Protein AF-A0AA39C612-F1 (afdb_monomer)

InterPro domains:
  IPR002673 Large ribosomal subunit protein eL29 [PF01779] (3-42)
  IPR002673 Large ribosomal subunit protein eL29 [PTHR12884] (1-55)

Mean predicted aligned error: 6.71 Å

Radius of gyration: 29.31 Å; Cα contacts (8 Å, |Δi|>4): 3; chains: 1; bounding box: 61×43×71 Å

Nearest PDB structures (foldseek):
  7qiz-assembly1_d  TM=9.202E-01  e=2.647E-04  Solanum lycopersicum
  9cai-assembly1_Cb  TM=8.644E-01  e=3.890E-04  Caenorhabditis elegans
  6xu7-assembly1_Cb  TM=8.309E-01  e=3.890E-04  Drosophila melanogaster
  5umd-assembly1_4  TM=6.208E-01  e=1.430E-04  Plasmodium falciparum 3D7
  8btr-assembly1_Lc  TM=7.983E-01  e=3.916E-03  Giardia lamblia ATCC 50803

Structure (mmCIF, N/CA/C/O backbone):
data_AF-A0AA39C612-F1
#
_entry.id   AF-A0AA39C612-F1
#
loop_
_atom_site.group_PDB
_atom_site.id
_atom_site.type_symbol
_atom_site.label_atom_id
_atom_site.label_alt_id
_atom_site.label_comp_id
_atom_site.label_asym_id
_atom_site.label_entity_id
_atom_site.label_seq_id
_atom_site.pdbx_PDB_ins_code
_atom_site.Cartn_x
_atom_site.Cartn_y
_atom_site.Cartn_z
_atom_site.occupancy
_atom_site.B_iso_or_equiv
_atom_site.auth_seq_id
_atom_site.auth_comp_id
_atom_site.auth_asym_id
_atom_site.auth_atom_id
_atom_site.pdbx_PDB_model_num
ATOM 1 N N . MET A 1 1 ? 39.779 -28.531 -33.648 1.00 76.69 1 MET A N 1
ATOM 2 C CA . MET A 1 1 ? 38.542 -28.131 -32.941 1.00 76.69 1 MET A CA 1
ATOM 3 C C . MET A 1 1 ? 38.517 -26.612 -32.849 1.00 76.69 1 MET A C 1
ATOM 5 O O . MET A 1 1 ? 39.378 -26.043 -32.188 1.00 76.69 1 MET A O 1
ATOM 9 N N . ALA A 1 2 ? 37.639 -25.944 -33.599 1.00 82.88 2 ALA A N 1
ATOM 10 C CA . ALA A 1 2 ? 37.608 -24.482 -33.640 1.00 82.88 2 ALA A CA 1
ATOM 11 C C . ALA A 1 2 ? 36.807 -23.936 -32.448 1.00 82.88 2 ALA A C 1
ATOM 13 O O . ALA A 1 2 ? 35.707 -24.409 -32.171 1.00 82.88 2 ALA A O 1
ATOM 14 N N . LYS A 1 3 ? 37.362 -22.957 -31.727 1.00 91.25 3 LYS A N 1
ATOM 15 C CA . LYS A 1 3 ? 36.694 -22.341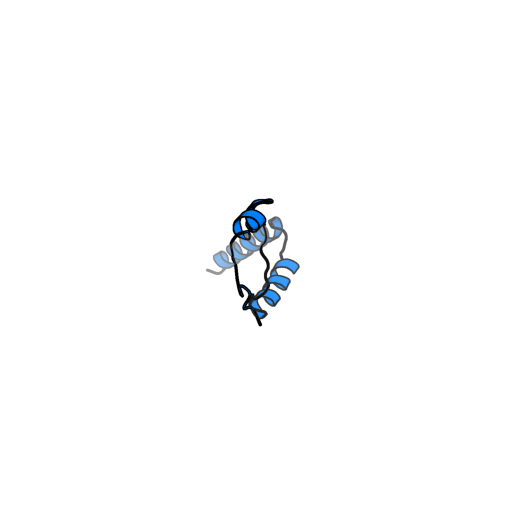 -30.573 1.00 91.25 3 LYS A CA 1
ATOM 16 C C . LYS A 1 3 ? 35.602 -21.380 -31.054 1.00 91.25 3 LYS A C 1
ATOM 18 O O . LYS A 1 3 ? 35.885 -20.477 -31.836 1.00 91.25 3 LYS A O 1
ATOM 23 N N . SER A 1 4 ? 34.377 -21.545 -30.560 1.00 93.19 4 SER A N 1
ATOM 24 C CA . SER A 1 4 ? 33.272 -20.600 -30.757 1.00 93.19 4 SER A CA 1
ATOM 25 C C . SER A 1 4 ? 33.285 -19.483 -29.706 1.00 93.19 4 SER A C 1
ATOM 27 O O . SER A 1 4 ? 33.955 -19.571 -28.678 1.00 93.19 4 SER A O 1
ATOM 29 N N . LYS A 1 5 ? 32.518 -18.412 -29.943 1.00 94.19 5 LYS A N 1
ATOM 30 C CA . LYS A 1 5 ? 32.315 -17.343 -28.956 1.00 94.19 5 LYS A CA 1
ATOM 31 C C . LYS A 1 5 ? 31.357 -17.812 -27.855 1.00 94.19 5 LYS A C 1
ATOM 33 O O . LYS A 1 5 ? 30.236 -18.206 -28.150 1.00 94.19 5 LYS A O 1
ATOM 38 N N . A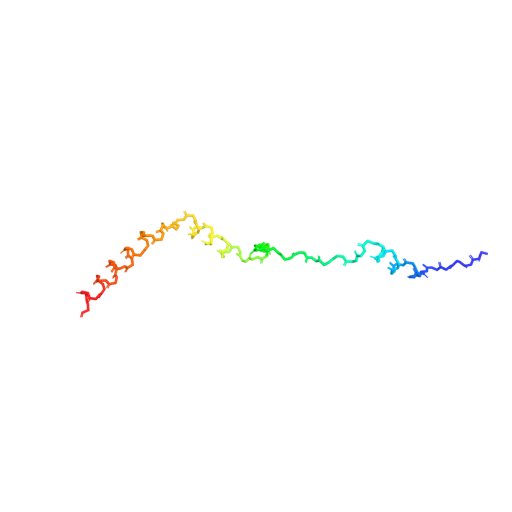SN A 1 6 ? 31.778 -17.700 -26.596 1.00 93.19 6 ASN A N 1
ATOM 39 C CA . ASN A 1 6 ? 31.031 -18.238 -25.450 1.00 93.19 6 ASN A CA 1
ATOM 40 C C . ASN A 1 6 ? 29.908 -17.315 -24.929 1.00 93.19 6 ASN A C 1
ATOM 42 O O . ASN A 1 6 ? 28.995 -17.786 -24.261 1.00 93.19 6 ASN A O 1
ATOM 46 N N . HIS A 1 7 ? 29.948 -16.005 -25.209 1.00 96.25 7 HIS A N 1
ATOM 47 C CA . HIS A 1 7 ? 28.947 -15.056 -24.703 1.00 96.25 7 HIS A CA 1
ATOM 48 C C . HIS A 1 7 ? 28.799 -13.804 -25.586 1.00 96.25 7 HIS A C 1
ATOM 50 O O . HIS A 1 7 ? 29.780 -13.298 -26.138 1.00 96.25 7 HIS A O 1
ATOM 56 N N . THR A 1 8 ? 27.574 -13.271 -25.703 1.00 96.19 8 THR A N 1
ATOM 57 C CA . THR A 1 8 ? 27.300 -11.968 -26.333 1.00 96.19 8 THR A CA 1
ATOM 58 C C . THR A 1 8 ? 26.032 -11.303 -25.784 1.00 96.19 8 THR A C 1
ATOM 60 O O . THR A 1 8 ? 24.986 -11.937 -25.639 1.00 96.19 8 THR A O 1
ATOM 63 N N . ASN A 1 9 ? 26.103 -9.991 -25.547 1.00 97.12 9 ASN A N 1
ATOM 64 C CA . ASN A 1 9 ? 24.968 -9.147 -25.150 1.00 97.12 9 ASN A CA 1
ATOM 65 C C . ASN A 1 9 ? 24.409 -8.312 -26.333 1.00 97.12 9 ASN A C 1
ATOM 67 O O . ASN A 1 9 ? 23.571 -7.431 -26.163 1.00 97.12 9 ASN A O 1
ATOM 71 N N . HIS A 1 10 ? 24.851 -8.586 -27.568 1.00 97.94 10 HIS A N 1
ATOM 72 C CA . HIS A 1 10 ? 24.649 -7.691 -28.719 1.00 97.94 10 HIS A CA 1
ATOM 73 C C . HIS A 1 10 ? 23.177 -7.348 -29.037 1.00 97.94 10 HIS A C 1
ATOM 75 O O . HIS A 1 10 ? 22.875 -6.241 -29.473 1.00 97.94 10 HIS A O 1
ATOM 81 N N . ASN A 1 11 ? 22.240 -8.275 -28.815 1.00 97.25 11 ASN A N 1
ATOM 82 C CA . ASN A 1 11 ? 20.823 -8.081 -29.151 1.00 97.25 11 ASN A CA 1
ATOM 83 C C . ASN A 1 11 ? 19.895 -8.012 -27.923 1.00 97.25 11 ASN A C 1
ATOM 85 O O . ASN A 1 11 ? 18.679 -7.931 -28.091 1.00 97.25 11 ASN A O 1
ATOM 89 N N . GLN A 1 12 ? 20.408 -8.069 -26.687 1.00 97.44 12 GLN A N 1
ATOM 90 C CA . GLN A 1 12 ? 19.508 -8.126 -25.523 1.00 97.44 12 GLN A CA 1
ATOM 91 C C . GLN A 1 12 ? 18.803 -6.790 -25.293 1.00 97.44 12 GLN A C 1
ATOM 93 O O . GLN A 1 12 ? 17.589 -6.782 -25.107 1.00 97.44 12 GLN A O 1
ATOM 98 N N . SER A 1 13 ? 19.527 -5.670 -25.409 1.00 97.31 13 SER A N 1
ATOM 99 C CA . SER A 1 13 ? 18.941 -4.327 -25.296 1.00 97.31 13 SER A CA 1
ATOM 100 C C . SER A 1 13 ? 17.829 -4.121 -26.333 1.00 97.31 13 SER A C 1
ATOM 102 O O . SER A 1 13 ? 16.683 -3.840 -25.983 1.00 97.31 13 SER A O 1
ATOM 104 N N . ARG A 1 14 ? 18.106 -4.409 -27.612 1.00 97.44 14 ARG A N 1
ATOM 105 C CA . ARG A 1 14 ? 17.109 -4.297 -28.687 1.00 97.44 14 ARG A CA 1
ATOM 106 C C . ARG A 1 14 ? 15.851 -5.125 -28.401 1.00 97.44 14 ARG A C 1
ATOM 108 O O . ARG A 1 14 ? 14.749 -4.622 -28.592 1.00 97.44 14 ARG A O 1
ATOM 115 N N . LYS A 1 15 ? 15.994 -6.368 -27.920 1.00 97.19 15 LYS A N 1
ATOM 116 C CA . LYS A 1 15 ? 14.851 -7.221 -27.541 1.00 97.19 15 LYS A CA 1
ATOM 117 C C . LYS A 1 15 ? 14.062 -6.649 -26.363 1.00 97.19 15 LYS A C 1
ATOM 119 O O . LYS A 1 15 ? 12.838 -6.615 -26.437 1.00 97.19 15 LYS A O 1
ATOM 124 N N . ALA A 1 16 ? 14.743 -6.174 -25.319 1.00 97.38 16 ALA A N 1
ATOM 125 C CA . ALA A 1 16 ? 14.099 -5.586 -24.145 1.00 97.38 16 ALA A CA 1
ATOM 126 C C . ALA A 1 16 ? 13.274 -4.335 -24.502 1.00 97.38 16 ALA A C 1
ATOM 128 O O . ALA A 1 16 ? 12.206 -4.105 -23.935 1.00 97.38 16 ALA A O 1
ATOM 129 N N . HIS A 1 17 ? 13.734 -3.559 -25.487 1.00 97.62 17 HIS A N 1
ATOM 130 C CA . HIS A 1 17 ? 13.064 -2.336 -25.919 1.00 97.62 17 HIS A CA 1
ATOM 131 C C . HIS A 1 17 ? 11.994 -2.529 -27.006 1.00 97.62 17 HIS A C 1
ATOM 133 O O . HIS A 1 17 ? 11.185 -1.620 -27.164 1.00 97.62 17 HIS A O 1
ATOM 139 N N . ARG A 1 18 ? 11.891 -3.688 -27.687 1.00 97.38 18 ARG A N 1
ATOM 140 C CA . ARG A 1 18 ? 10.840 -3.920 -28.711 1.00 97.38 18 ARG A CA 1
ATOM 141 C C . ARG A 1 18 ? 9.422 -3.691 -28.177 1.00 97.38 18 ARG A C 1
ATOM 143 O O . ARG A 1 18 ? 8.625 -3.041 -28.835 1.00 97.38 18 ARG A O 1
ATOM 150 N N . ASN A 1 19 ? 9.141 -4.191 -26.973 1.00 95.75 19 ASN A N 1
ATOM 151 C CA . ASN A 1 19 ? 7.854 -4.001 -26.284 1.00 95.75 19 ASN A CA 1
ATOM 152 C C . ASN A 1 19 ? 7.945 -2.977 -25.133 1.00 95.75 19 ASN A C 1
ATOM 154 O O . ASN A 1 19 ? 6.948 -2.663 -24.473 1.00 95.75 19 ASN A O 1
ATOM 158 N N . GLY A 1 20 ? 9.150 -2.449 -24.901 1.00 97.12 20 GLY A N 1
ATOM 159 C CA . GLY A 1 20 ? 9.502 -1.583 -23.785 1.00 97.12 20 GLY A CA 1
ATOM 160 C C . GLY A 1 20 ? 9.592 -2.316 -22.442 1.00 97.12 20 GLY A C 1
ATOM 161 O O . GLY A 1 20 ? 8.772 -3.170 -22.109 1.00 97.12 20 GLY A O 1
ATOM 162 N N . ILE A 1 21 ? 10.561 -1.912 -21.622 1.00 96.88 21 ILE A N 1
ATOM 163 C CA . ILE A 1 21 ? 10.705 -2.384 -20.241 1.00 96.88 21 ILE A CA 1
ATOM 164 C C . ILE A 1 21 ? 9.618 -1.711 -19.393 1.00 96.88 21 ILE A C 1
ATOM 166 O O . ILE A 1 21 ? 9.673 -0.509 -19.127 1.00 96.88 21 ILE A O 1
ATOM 170 N N . LYS A 1 22 ? 8.588 -2.467 -19.002 1.00 96.19 22 LYS A N 1
ATOM 171 C CA . LYS A 1 22 ? 7.460 -1.934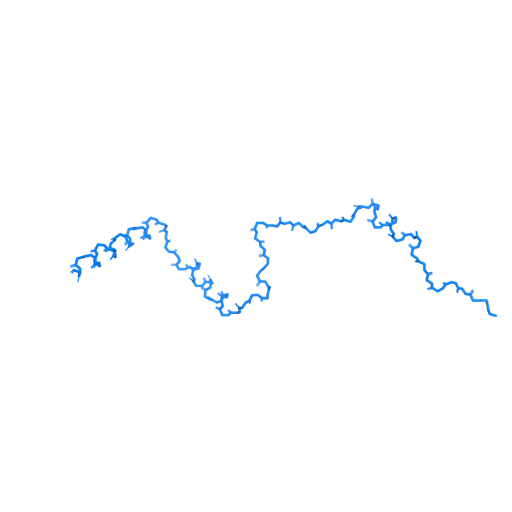 -18.226 1.00 96.19 22 LYS A CA 1
ATOM 172 C C . LYS A 1 22 ? 7.825 -1.826 -16.745 1.00 96.19 22 LYS A C 1
ATOM 174 O O . LYS A 1 22 ? 8.342 -2.769 -16.156 1.00 96.19 22 LYS A O 1
ATOM 179 N N . LYS A 1 23 ? 7.509 -0.681 -16.135 1.00 95.50 23 LYS A N 1
ATOM 180 C CA . LYS A 1 23 ? 7.620 -0.484 -14.683 1.00 95.50 23 LYS A CA 1
ATOM 181 C C . LYS A 1 23 ? 6.465 -1.193 -13.957 1.00 95.50 23 LYS A C 1
ATOM 183 O O . LYS A 1 23 ? 5.375 -1.294 -14.532 1.00 95.50 23 LYS A O 1
ATOM 188 N N . PRO A 1 24 ? 6.658 -1.649 -12.706 1.00 95.00 24 PRO A N 1
ATOM 189 C CA . PRO A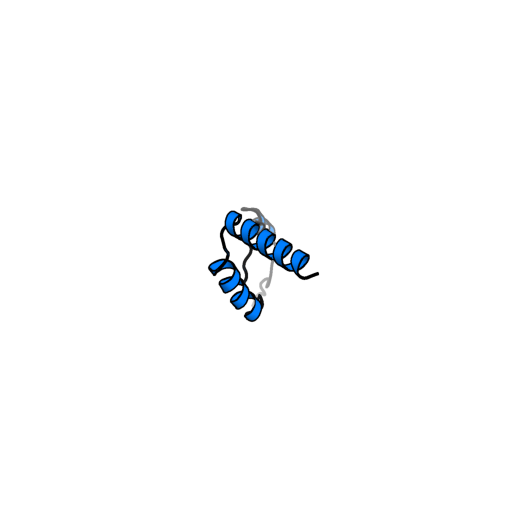 1 24 ? 5.560 -2.170 -11.900 1.00 95.00 24 PRO A CA 1
ATOM 190 C C . PRO A 1 24 ? 4.492 -1.089 -11.693 1.00 95.00 24 PRO A C 1
ATOM 192 O O . PRO A 1 24 ? 4.797 0.093 -11.519 1.00 95.00 24 PRO A O 1
ATOM 195 N N . LYS A 1 25 ? 3.224 -1.500 -11.729 1.00 94.31 25 LYS A N 1
ATOM 196 C CA . LYS A 1 25 ? 2.085 -0.603 -11.504 1.00 94.31 25 LYS A CA 1
ATOM 197 C C . LYS A 1 25 ? 1.955 -0.301 -10.010 1.00 94.31 25 LYS A C 1
ATOM 199 O O . LYS A 1 25 ? 2.081 -1.204 -9.188 1.00 94.31 25 LYS A O 1
ATOM 204 N N . ARG A 1 26 ? 1.663 0.957 -9.667 1.00 93.44 26 ARG A N 1
ATOM 205 C CA . ARG A 1 26 ? 1.276 1.348 -8.304 1.00 93.44 26 ARG A CA 1
ATOM 206 C C . ARG A 1 26 ? -0.222 1.121 -8.138 1.00 93.44 26 ARG A C 1
ATOM 208 O O . ARG A 1 26 ? -1.013 1.700 -8.880 1.00 93.44 26 ARG A O 1
ATOM 215 N N . TYR A 1 27 ? -0.602 0.281 -7.185 1.00 94.94 27 TYR A N 1
ATOM 216 C CA . TYR A 1 27 ? -2.000 0.040 -6.834 1.00 94.94 27 TYR A CA 1
ATOM 217 C C . TYR A 1 27 ? -2.374 0.851 -5.591 1.00 94.94 27 TYR A C 1
ATOM 219 O O . TYR A 1 27 ? -1.516 1.173 -4.776 1.00 94.94 27 TYR A O 1
ATOM 227 N N . ARG A 1 28 ? -3.667 1.159 -5.415 1.00 96.25 28 ARG A N 1
ATOM 228 C CA . ARG A 1 28 ? -4.169 1.837 -4.202 1.00 96.25 28 ARG A CA 1
ATOM 229 C C . ARG A 1 28 ? -3.913 1.022 -2.928 1.00 96.25 28 ARG A C 1
ATOM 231 O O . ARG A 1 28 ? -3.794 1.588 -1.845 1.00 96.25 28 ARG A O 1
ATOM 238 N N . HIS A 1 29 ? -3.868 -0.301 -3.062 1.00 94.25 29 HIS A N 1
ATOM 239 C CA . HIS A 1 29 ? -3.615 -1.235 -1.975 1.00 94.25 29 HIS A CA 1
ATOM 240 C C . HIS A 1 29 ? -2.438 -2.128 -2.356 1.00 94.25 29 HIS A C 1
ATOM 242 O O . HIS A 1 29 ? -2.493 -2.828 -3.366 1.00 94.25 29 HIS A O 1
ATOM 248 N N . GLU A 1 30 ? -1.377 -2.072 -1.558 1.00 93.12 30 GLU A N 1
ATOM 249 C CA . GLU A 1 30 ? -0.191 -2.909 -1.722 1.00 93.12 30 GLU A CA 1
ATOM 250 C C . GLU A 1 30 ? -0.376 -4.280 -1.055 1.00 93.12 30 GLU A C 1
ATOM 252 O O . GLU A 1 30 ? -1.306 -4.498 -0.272 1.00 93.12 30 GLU A O 1
ATOM 257 N N . SER A 1 31 ? 0.516 -5.217 -1.380 1.00 93.88 31 SER A N 1
ATOM 258 C CA . SER A 1 31 ? 0.541 -6.538 -0.749 1.00 93.88 31 SER A CA 1
ATOM 259 C C . SER A 1 31 ? 0.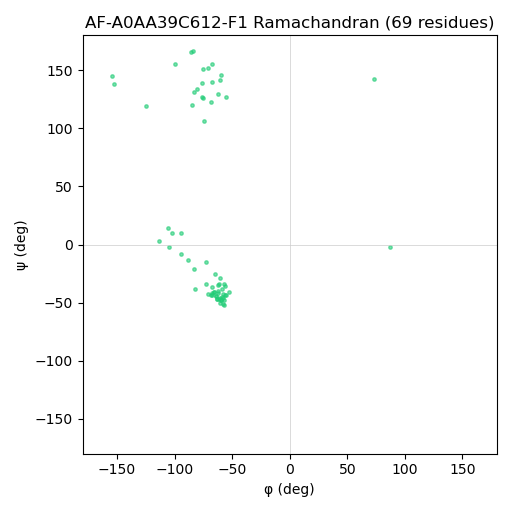939 -6.431 0.724 1.00 93.88 31 SER A C 1
ATOM 261 O O . SER A 1 31 ? 1.859 -5.699 1.070 1.00 93.88 31 SER A O 1
ATOM 263 N N . THR A 1 32 ? 0.284 -7.207 1.587 1.00 95.25 32 THR A N 1
ATOM 264 C CA . THR A 1 32 ? 0.634 -7.336 3.011 1.00 95.25 32 THR A CA 1
ATOM 265 C C . THR A 1 32 ? 1.559 -8.526 3.295 1.00 95.25 32 THR A C 1
ATOM 267 O O . THR A 1 32 ? 1.777 -8.885 4.455 1.00 95.25 32 THR A O 1
ATOM 270 N N . LEU A 1 33 ? 2.093 -9.168 2.250 1.00 95.38 33 LEU A N 1
ATOM 271 C CA . LEU A 1 33 ? 3.03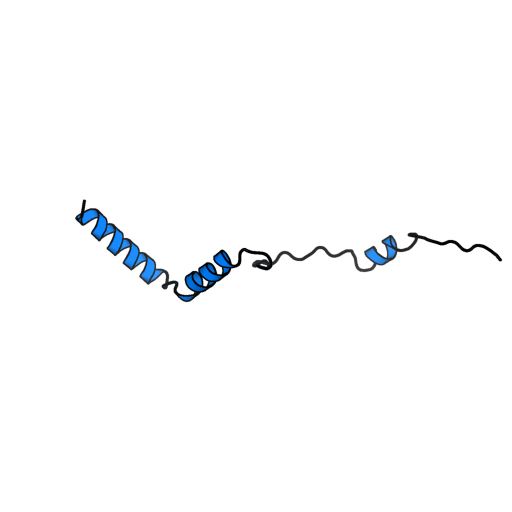0 -10.281 2.387 1.00 95.38 33 LEU A CA 1
ATOM 272 C C . LEU A 1 33 ? 4.313 -9.813 3.094 1.00 95.38 33 LEU A C 1
ATOM 274 O O . LEU A 1 33 ? 4.909 -8.816 2.702 1.00 95.38 33 LEU A O 1
ATOM 278 N N . GLY A 1 34 ? 4.730 -10.540 4.132 1.00 96.44 34 GLY A N 1
ATOM 279 C CA . GLY A 1 34 ? 5.903 -10.196 4.945 1.00 96.44 34 GLY A CA 1
ATOM 280 C C . GLY A 1 34 ? 5.623 -9.247 6.116 1.00 96.44 34 GLY A C 1
ATOM 281 O O . GLY A 1 34 ? 6.531 -8.967 6.891 1.00 96.44 34 GLY A O 1
ATOM 282 N N . MET A 1 35 ? 4.382 -8.780 6.297 1.00 97.12 35 MET A N 1
ATOM 283 C CA . MET A 1 35 ? 4.003 -8.060 7.516 1.00 97.12 35 MET A CA 1
ATOM 284 C C . MET A 1 35 ? 3.946 -9.002 8.724 1.00 97.12 35 MET A C 1
ATOM 286 O O . MET A 1 35 ? 3.626 -10.185 8.593 1.00 97.12 35 MET A O 1
ATOM 290 N N . ASP A 1 36 ? 4.188 -8.458 9.918 1.00 97.44 36 ASP A N 1
ATOM 291 C CA . ASP A 1 36 ? 4.120 -9.216 11.167 1.00 97.44 36 ASP A CA 1
ATOM 292 C C . ASP A 1 36 ? 2.753 -9.902 11.348 1.00 97.44 36 ASP A C 1
ATOM 294 O O . ASP A 1 36 ? 1.682 -9.284 11.312 1.00 97.44 36 ASP A O 1
ATOM 298 N N . SER A 1 37 ? 2.807 -11.209 11.595 1.00 97.25 37 SER A N 1
ATOM 299 C CA . SER A 1 37 ? 1.642 -12.053 11.835 1.00 97.25 37 SER A CA 1
ATOM 300 C C . SER A 1 37 ? 0.776 -11.560 13.001 1.00 97.25 37 SER A C 1
ATOM 302 O O . SER A 1 37 ? -0.457 -11.628 12.915 1.00 97.25 37 SER A O 1
ATOM 304 N N . LYS A 1 38 ? 1.373 -11.010 14.070 1.00 98.06 38 LYS A N 1
ATOM 305 C CA . LYS A 1 38 ? 0.627 -10.492 15.228 1.00 98.06 38 LYS A CA 1
ATOM 306 C C . LYS A 1 38 ? -0.165 -9.246 14.844 1.00 98.06 38 LYS A C 1
ATOM 308 O O . LYS A 1 38 ? -1.357 -9.154 15.159 1.00 98.06 38 LYS A O 1
ATOM 313 N N . PHE A 1 39 ? 0.452 -8.339 14.092 1.00 97.69 39 PHE A N 1
ATOM 314 C CA . PHE A 1 39 ? -0.238 -7.181 13.532 1.00 97.69 39 PHE A CA 1
ATOM 315 C C . PHE A 1 39 ? -1.385 -7.585 12.596 1.00 97.69 39 PHE A C 1
ATOM 317 O O . PHE A 1 39 ? -2.499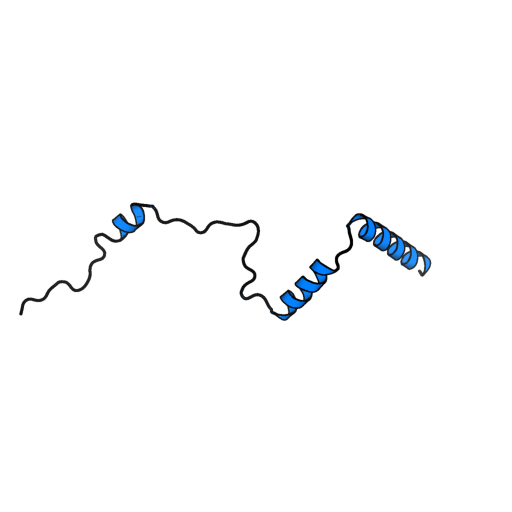 -7.076 12.743 1.00 97.69 39 PHE A O 1
ATOM 324 N N . LEU A 1 40 ? -1.163 -8.536 11.682 1.00 96.69 40 LEU A N 1
ATOM 325 C CA . LEU A 1 40 ? -2.199 -8.992 10.747 1.00 96.69 40 LEU A CA 1
ATOM 326 C C . LEU A 1 40 ? -3.400 -9.616 11.468 1.00 96.69 40 LEU A C 1
ATOM 328 O O . LEU A 1 40 ? -4.549 -9.345 11.105 1.00 96.69 40 LEU A O 1
ATOM 332 N N . ARG A 1 41 ? -3.162 -10.401 12.525 1.00 97.00 41 ARG A N 1
ATOM 333 C CA . ARG A 1 41 ? -4.234 -10.955 13.370 1.00 97.00 41 ARG A CA 1
ATOM 334 C C . ARG A 1 41 ? -5.065 -9.843 14.008 1.00 97.00 41 ARG A C 1
ATOM 336 O O . ARG A 1 41 ? -6.290 -9.877 13.904 1.00 97.00 41 ARG A O 1
ATOM 343 N N . ASN A 1 42 ? -4.421 -8.834 14.594 1.00 97.31 42 ASN A N 1
ATOM 344 C CA . ASN A 1 42 ? -5.124 -7.695 15.188 1.00 97.31 42 ASN A CA 1
ATOM 345 C C . ASN A 1 42 ? -5.890 -6.871 14.138 1.00 97.31 42 ASN A C 1
ATOM 347 O O . ASN A 1 42 ? -7.061 -6.546 14.334 1.00 97.31 42 ASN A O 1
ATOM 351 N N . GLN A 1 43 ? -5.272 -6.590 12.987 1.00 96.50 43 GLN A N 1
ATOM 352 C CA . GLN A 1 43 ? -5.898 -5.829 11.905 1.00 96.50 43 GLN A CA 1
ATOM 353 C C . GLN A 1 43 ? -7.188 -6.504 11.408 1.00 96.50 43 GLN A C 1
ATOM 355 O O . GLN A 1 43 ? -8.173 -5.813 11.129 1.00 96.50 43 GLN A O 1
ATOM 360 N N . ARG A 1 44 ? -7.211 -7.843 11.326 1.00 96.19 44 ARG A N 1
ATOM 361 C CA . ARG A 1 44 ? -8.418 -8.606 10.962 1.00 96.19 44 ARG A CA 1
ATOM 362 C C . ARG A 1 44 ? -9.563 -8.354 11.944 1.00 96.19 44 ARG A C 1
ATOM 364 O O . ARG A 1 44 ? -10.672 -8.059 11.503 1.00 96.19 44 ARG A O 1
ATOM 371 N N . PHE A 1 45 ? -9.304 -8.427 13.250 1.00 97.25 45 PHE A N 1
ATOM 372 C CA . PHE A 1 45 ? -10.330 -8.177 14.268 1.00 97.25 45 PHE A CA 1
ATOM 373 C C . PHE A 1 45 ? -10.787 -6.716 14.291 1.00 97.25 45 PHE A C 1
ATOM 375 O O . PHE A 1 45 ? -11.991 -6.462 14.332 1.00 97.25 45 PHE A O 1
ATOM 382 N N . ALA A 1 46 ? -9.853 -5.768 14.175 1.00 95.62 46 ALA A N 1
ATOM 383 C CA . ALA A 1 46 ? -10.160 -4.341 14.114 1.00 95.62 46 ALA A CA 1
ATOM 384 C C . ALA A 1 46 ? -11.099 -4.008 12.942 1.00 95.62 46 ALA A C 1
ATOM 386 O O . ALA A 1 46 ? -12.109 -3.333 13.124 1.00 95.62 46 ALA A O 1
ATOM 387 N N . LYS A 1 47 ? -10.817 -4.538 11.743 1.00 93.88 47 LYS A N 1
ATOM 388 C CA . LYS A 1 47 ? -11.684 -4.353 10.569 1.00 93.88 47 LYS A CA 1
ATOM 389 C C . LYS A 1 47 ? -13.048 -5.031 10.743 1.00 93.88 47 LYS A C 1
ATOM 391 O O . LYS A 1 47 ? -14.056 -4.438 10.375 1.00 93.88 47 LYS A O 1
ATOM 396 N N . LYS A 1 48 ? -13.089 -6.242 11.314 1.00 96.12 48 LYS A N 1
ATOM 397 C CA . LYS A 1 48 ? -14.322 -7.035 11.480 1.00 96.12 48 LYS A CA 1
ATOM 398 C C . LYS A 1 48 ? -15.333 -6.390 12.433 1.00 96.12 48 LYS A C 1
ATOM 400 O O . LYS A 1 48 ? -16.527 -6.438 12.162 1.00 96.12 48 LYS A O 1
ATOM 405 N N . HIS A 1 49 ? -14.871 -5.815 13.542 1.00 95.19 49 HIS A N 1
ATOM 406 C CA . HIS A 1 49 ? -15.743 -5.326 14.619 1.00 95.19 49 HIS A CA 1
ATOM 407 C C . HIS A 1 49 ? -15.867 -3.797 14.673 1.00 95.19 49 HIS A C 1
ATOM 409 O O . HIS A 1 49 ? -16.360 -3.244 15.658 1.00 95.19 49 HIS A O 1
ATOM 415 N N . ASN A 1 50 ? -15.442 -3.096 13.621 1.00 93.81 50 ASN A N 1
ATOM 416 C CA . ASN A 1 50 ? -15.571 -1.648 13.561 1.00 93.81 50 ASN A CA 1
ATOM 417 C C . ASN A 1 50 ? -17.042 -1.222 13.450 1.00 93.81 50 ASN A C 1
ATOM 419 O O . ASN A 1 50 ? -17.761 -1.596 12.525 1.00 93.81 50 ASN A O 1
ATOM 423 N N . LEU A 1 51 ? -17.483 -0.401 14.405 1.00 92.88 51 LEU A N 1
ATOM 424 C CA . LEU A 1 51 ? -18.808 0.214 14.384 1.00 92.88 51 LEU A CA 1
ATOM 425 C C . LEU A 1 51 ? -18.926 1.223 13.237 1.00 92.88 51 LEU A C 1
ATOM 427 O O . LEU A 1 51 ? -17.944 1.837 12.822 1.00 92.88 51 LEU A O 1
ATOM 431 N N . LYS A 1 52 ? -20.158 1.464 12.777 1.00 94.31 52 LYS A N 1
ATOM 432 C CA . LYS A 1 52 ? -20.432 2.533 11.809 1.00 94.31 52 LYS A CA 1
ATOM 433 C C . LYS A 1 52 ? -20.015 3.900 12.383 1.00 94.31 52 LYS A C 1
ATOM 435 O O . LYS A 1 52 ? -20.249 4.134 13.573 1.00 94.31 52 LYS A O 1
ATOM 440 N N . PRO A 1 53 ? -19.518 4.838 11.553 1.00 93.62 53 PRO A N 1
ATOM 441 C CA . PRO A 1 53 ? -19.003 6.129 12.023 1.00 93.62 53 PRO A CA 1
ATOM 442 C C . PRO A 1 53 ? -19.979 6.913 12.912 1.00 93.62 53 PRO A C 1
ATOM 444 O O . PRO A 1 53 ? -19.594 7.421 13.960 1.00 93.62 53 PRO A O 1
ATOM 447 N N . LYS A 1 54 ? -21.275 6.928 12.565 1.00 94.75 54 LYS A N 1
ATOM 448 C CA . LYS A 1 54 ? -22.316 7.606 13.363 1.00 94.75 54 LYS A CA 1
ATOM 449 C C . LYS A 1 54 ? -22.388 7.080 14.804 1.00 94.75 54 LYS A C 1
ATOM 451 O O . LYS A 1 54 ? -22.478 7.859 15.748 1.00 94.75 54 LYS A O 1
ATOM 456 N N . LEU A 1 55 ? -22.306 5.758 14.978 1.00 94.31 55 LEU A N 1
ATOM 457 C CA . LEU A 1 55 ? -22.328 5.120 16.297 1.00 94.31 55 LEU A CA 1
ATOM 458 C C . LEU A 1 55 ? -21.019 5.346 17.061 1.00 94.31 55 LEU A C 1
ATOM 460 O O . LEU A 1 55 ? -21.047 5.474 18.282 1.00 94.31 55 LEU A O 1
ATOM 464 N N . GLN A 1 56 ? -19.884 5.408 16.358 1.00 92.44 56 GLN A N 1
ATOM 465 C CA . GLN A 1 56 ? -18.592 5.721 16.973 1.00 92.44 56 GLN A CA 1
ATOM 466 C C . GLN A 1 56 ? -18.587 7.130 17.569 1.00 92.44 56 GLN A C 1
ATOM 468 O O . GLN A 1 56 ? -18.204 7.285 18.725 1.00 92.44 56 GLN A O 1
ATOM 473 N N . ILE A 1 57 ? -19.064 8.126 16.815 1.00 95.25 57 ILE A N 1
ATOM 474 C CA . ILE A 1 57 ? -19.135 9.523 17.269 1.00 95.25 57 ILE A CA 1
ATOM 475 C C . ILE A 1 57 ? -20.045 9.639 18.493 1.00 95.25 57 ILE A C 1
ATOM 477 O O . ILE A 1 57 ? -19.636 10.217 19.498 1.00 95.25 57 ILE A O 1
ATOM 481 N N . LYS A 1 58 ? -21.234 9.017 18.450 1.00 95.62 58 LYS A N 1
ATOM 482 C CA . LYS A 1 58 ? -22.168 9.013 19.584 1.00 95.62 58 LYS A CA 1
ATOM 483 C C . LYS A 1 58 ? -21.522 8.426 20.845 1.00 95.62 58 LYS A C 1
ATOM 485 O O . LYS A 1 58 ? -21.466 9.095 21.871 1.00 95.62 58 LYS A O 1
ATOM 490 N N . LYS A 1 59 ? -20.940 7.222 20.746 1.00 93.69 59 LYS A N 1
ATOM 491 C CA . LYS A 1 59 ? -20.261 6.569 21.881 1.00 93.69 59 LYS A CA 1
ATOM 492 C C . LYS A 1 59 ? -19.054 7.360 22.387 1.00 93.69 59 LYS A C 1
ATOM 494 O O . LYS A 1 59 ? -18.760 7.333 23.579 1.00 93.69 59 LYS A O 1
ATOM 499 N N . ALA A 1 60 ? -18.316 8.027 21.500 1.00 94.19 60 ALA A N 1
ATOM 500 C CA . ALA A 1 60 ? -17.177 8.852 21.888 1.00 94.19 60 ALA A CA 1
ATOM 501 C C . ALA A 1 60 ? -17.622 10.095 22.675 1.00 94.19 60 ALA A C 1
ATOM 503 O O . ALA A 1 60 ? -17.020 10.395 23.706 1.00 94.19 60 ALA A O 1
ATOM 504 N N . ALA A 1 61 ? -18.691 10.765 22.235 1.00 95.75 61 ALA A N 1
ATOM 505 C CA . ALA A 1 61 ? -19.282 11.899 22.940 1.00 95.75 61 ALA A CA 1
ATOM 506 C C . ALA A 1 61 ? -19.820 11.492 24.322 1.00 95.75 61 ALA A C 1
ATOM 508 O O . ALA A 1 61 ? -19.483 12.130 25.316 1.00 95.75 61 ALA A O 1
ATOM 509 N N . GLU A 1 62 ? -20.559 10.379 24.400 1.00 94.44 62 GLU A N 1
ATOM 510 C CA . GLU A 1 62 ? -21.059 9.814 25.665 1.00 94.44 62 GLU A CA 1
ATOM 511 C C . GLU A 1 62 ? -19.913 9.521 26.648 1.00 94.44 62 GLU A C 1
ATOM 513 O O . GLU A 1 62 ? -19.952 9.934 27.808 1.00 94.44 62 GLU A O 1
ATOM 518 N N . ARG A 1 63 ? -18.842 8.863 26.181 1.00 94.38 63 ARG A N 1
ATOM 519 C CA . ARG A 1 63 ? -17.659 8.586 27.013 1.00 94.38 63 ARG A CA 1
ATOM 520 C C . ARG A 1 63 ? -16.973 9.865 27.481 1.00 94.38 63 ARG A C 1
ATOM 522 O O . ARG A 1 63 ? -16.570 9.928 28.641 1.00 94.38 63 ARG A O 1
ATOM 529 N N . LYS A 1 64 ? -16.834 10.864 26.604 1.00 95.19 64 LYS A N 1
ATOM 530 C CA . LYS A 1 64 ? -16.223 12.155 26.944 1.00 95.19 64 LYS A CA 1
ATOM 531 C C . LYS A 1 64 ? -17.013 12.852 28.056 1.00 95.19 64 LYS A C 1
ATOM 533 O O . LYS A 1 64 ? -16.414 13.170 29.078 1.00 95.19 64 LYS A O 1
ATOM 538 N N . ALA A 1 65 ? -18.334 12.959 27.905 1.00 94.25 65 ALA A N 1
ATOM 539 C CA . ALA A 1 65 ? -19.216 13.535 28.919 1.00 94.25 65 ALA A CA 1
ATOM 540 C C . ALA A 1 65 ? -19.124 12.780 30.258 1.00 94.25 65 ALA A C 1
ATOM 542 O O . ALA A 1 65 ? -18.945 13.397 31.302 1.00 94.25 65 ALA A O 1
ATOM 543 N N . SER A 1 66 ? -19.134 11.440 30.231 1.00 94.25 66 SER A N 1
ATOM 544 C CA . SER A 1 66 ? -19.015 10.623 31.452 1.00 94.25 66 SER A CA 1
ATOM 545 C C . SER A 1 66 ? -17.668 10.760 32.175 1.00 94.25 66 SER A C 1
ATOM 547 O O . SER A 1 66 ? -17.564 10.478 33.367 1.00 94.25 66 SER A O 1
ATOM 549 N N . ARG A 1 67 ? -16.608 11.134 31.446 1.00 93.69 67 ARG A N 1
ATOM 550 C CA . ARG A 1 67 ? -15.279 11.371 32.016 1.00 93.69 67 ARG A CA 1
ATOM 551 C C . ARG A 1 67 ? -15.186 12.766 32.622 1.00 93.69 67 ARG A C 1
ATOM 553 O O . ARG A 1 67 ? -14.555 12.917 33.657 1.00 93.69 67 ARG A O 1
ATOM 560 N N . 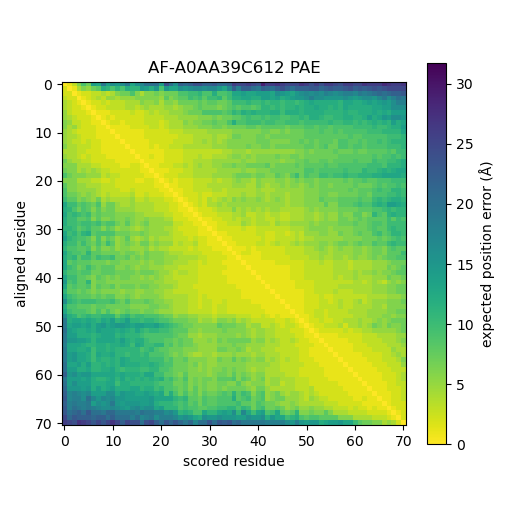GLU A 1 68 ? -15.805 13.753 31.980 1.00 91.69 68 GLU A N 1
ATOM 561 C CA . GLU A 1 68 ? -15.889 15.127 32.482 1.00 91.69 68 GLU A CA 1
ATOM 562 C C . GLU A 1 68 ? -16.759 15.217 33.739 1.00 91.69 68 GLU A C 1
ATOM 564 O O . GLU A 1 68 ? -16.380 15.918 34.662 1.00 91.69 68 GLU A O 1
ATOM 569 N N . SER A 1 69 ? -17.841 14.439 33.838 1.00 87.69 69 SER A N 1
ATOM 570 C CA . SER A 1 69 ? -18.691 14.394 35.038 1.00 87.69 69 SER A CA 1
ATOM 571 C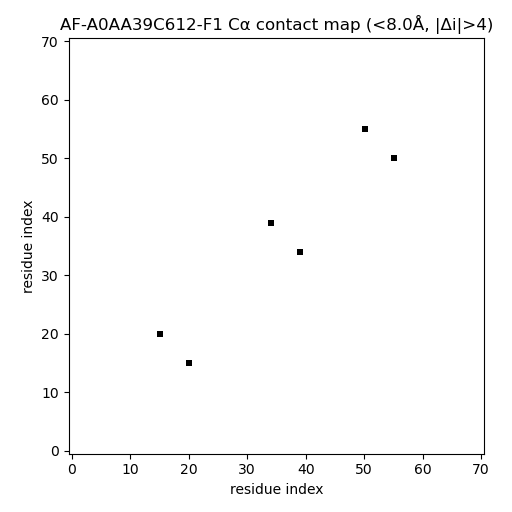 C . SER A 1 69 ? -18.068 13.673 36.242 1.00 87.69 69 SER A C 1
ATOM 573 O O . SER A 1 69 ? -18.615 13.731 37.336 1.00 87.69 69 SER A O 1
ATOM 575 N N . LYS A 1 70 ? -16.994 12.898 36.030 1.00 83.06 70 LYS A N 1
ATOM 576 C CA . LYS A 1 70 ? -16.247 12.185 37.086 1.00 83.06 70 LYS A CA 1
ATOM 577 C C . LYS A 1 70 ? -15.039 12.973 37.595 1.00 83.06 70 LYS A C 1
ATOM 579 O O . LYS A 1 70 ? -14.373 12.507 38.517 1.00 83.06 70 LYS A O 1
ATOM 584 N N . LYS A 1 71 ? -14.716 14.077 36.928 1.00 66.69 71 LYS A N 1
ATOM 585 C CA . LYS A 1 71 ? -13.657 15.000 37.311 1.00 66.69 71 LYS A CA 1
ATOM 586 C C . LYS A 1 71 ? -14.248 16.076 38.212 1.00 66.69 71 LYS A C 1
ATOM 588 O O . LYS A 1 71 ? -13.510 16.497 39.123 1.00 66.69 71 LYS A O 1
#

Solvent-accessible surface area (backbone atoms only — not comparable to full-atom values): 4821 Å² total; per-residue (Å²): 135,86,84,76,87,92,78,83,69,88,60,54,63,62,58,50,52,72,83,47,83,77,76,86,82,88,62,100,70,76,84,71,82,90,57,59,66,69,58,53,54,51,52,53,53,56,66,72,70,59,68,58,68,73,59,47,53,52,54,49,52,54,52,51,52,59,51,60,76,72,105

pLDDT: mean 94.32, std 4.81, range [66.69, 98.06]

Sequence (71 aa):
MAKSKNHTNHNQSRKAHRNGIKKPKRYRHESTLGMDSKFLRNQRFAKKHNLKPKLQIKKAAERKASRESKK

Foldseek 3Di:
DDDDDPDDPPCVVVVCPPVHPDDDDDDPDDDCPPPDPVVVVVVVVCVVPDDDPVVVVVVVVVVVVVVVVVD

Secondary structure (DSSP, 8-state):
-PPPP----TTHHHHHHHS--PPPPPPSS---TTS-HHHHHHHHHHHHTPPPHHHHHHHHHHHHHHHHTT-

Organism: NCBI:txid144406